Protein AF-A0A151SF16-F1 (afdb_monomer_lite)

Radius of gyration: 18.88 Å; chains: 1; bounding box: 50×26×35 Å

Foldseek 3Di:
DVVVCVVCVVVDDPDDAADDDDPPVDDDDDDDDPPDDDDDDDDDDDDPVVVVVVVVVVVVVVRRD

InterPro domains:
  IPR043502 DNA/RNA polymerase superfamily [SSF56672] (4-65)

Sequence (65 aa):
VQMLLKEFDDLFPLEVPSGFTPLGGIEHQIDLILGASLPNRPAYRTNLPETKEIESQVDNLLKKG

pLDDT: mean 86.05, std 10.97, range [59.25, 98.06]

Secondary structure (DSSP, 8-state):
-HHHHHHSTTTS-SSPPSS-----S--------TTPPPP-PPPPP--HHHHHHHHHHHHHHHHH-

Organism: Cajanus cajan (NCBI:txid3821)

Structure (mmCIF, N/CA/C/O backbone):
data_AF-A0A151SF16-F1
#
_entry.id   AF-A0A151SF16-F1
#
loop_
_atom_site.group_PDB
_atom_site.id
_atom_site.type_symbol
_atom_site.label_atom_id
_atom_site.label_alt_id
_atom_site.label_comp_id
_atom_site.label_asym_id
_atom_site.label_entity_id
_atom_site.label_seq_id
_atom_site.pdbx_PDB_ins_code
_atom_site.Cartn_x
_atom_site.Cartn_y
_atom_site.Cartn_z
_atom_site.occupancy
_atom_site.B_iso_or_equiv
_atom_site.auth_seq_id
_atom_site.auth_comp_id
_atom_site.auth_asym_id
_atom_site.auth_atom_id
_atom_site.pdbx_PDB_model_num
ATOM 1 N N . VAL A 1 1 ? -35.072 12.497 -0.964 1.00 67.75 1 VAL A N 1
ATOM 2 C CA . VAL A 1 1 ? -33.598 12.394 -0.819 1.00 67.75 1 VAL A CA 1
ATOM 3 C C . VAL A 1 1 ? -33.207 11.396 0.266 1.00 67.75 1 VAL A C 1
ATOM 5 O O . VAL A 1 1 ? -32.503 10.454 -0.046 1.00 67.75 1 VAL A O 1
ATOM 8 N N . GLN A 1 2 ? -33.706 11.521 1.501 1.00 79.31 2 GLN A N 1
ATOM 9 C CA . GLN A 1 2 ? -33.295 10.645 2.613 1.00 79.31 2 GLN A CA 1
ATOM 10 C C . GLN A 1 2 ? -33.668 9.158 2.438 1.00 79.31 2 GLN A C 1
ATOM 12 O O . GLN A 1 2 ? -32.892 8.292 2.819 1.00 79.31 2 GLN A O 1
ATOM 17 N N . MET A 1 3 ? -34.807 8.853 1.801 1.00 83.19 3 MET A N 1
ATOM 18 C CA . MET A 1 3 ? -35.151 7.475 1.408 1.00 83.19 3 MET A CA 1
ATOM 19 C C . MET A 1 3 ? -34.197 6.899 0.359 1.00 83.19 3 MET A C 1
ATOM 21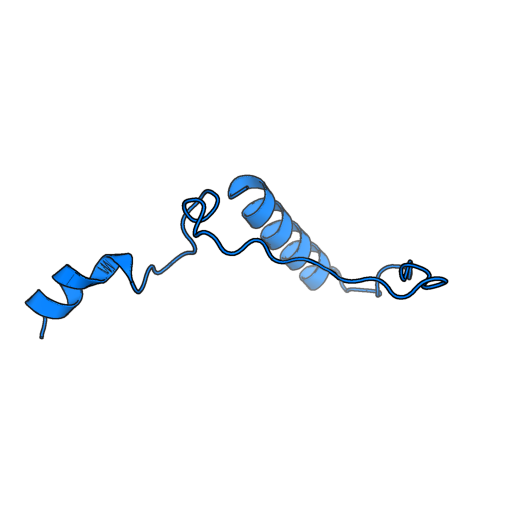 O O . MET A 1 3 ? -33.807 5.748 0.476 1.00 83.19 3 MET A O 1
ATOM 25 N N . LEU A 1 4 ? -33.803 7.715 -0.624 1.00 83.94 4 LEU A N 1
ATOM 26 C CA . LEU A 1 4 ? -32.918 7.302 -1.713 1.00 83.94 4 LEU A CA 1
ATOM 27 C C . LEU A 1 4 ? -31.521 6.962 -1.180 1.00 83.94 4 LEU A C 1
ATOM 29 O O . LEU A 1 4 ? -30.954 5.945 -1.537 1.00 83.94 4 LEU A O 1
ATOM 33 N N . LEU A 1 5 ? -30.988 7.782 -0.270 1.00 82.88 5 LEU A N 1
ATOM 34 C CA . LEU A 1 5 ? -29.695 7.507 0.366 1.00 82.88 5 LEU A CA 1
ATOM 35 C C . LEU A 1 5 ? -29.709 6.201 1.167 1.00 82.88 5 LEU A C 1
ATOM 37 O O . LEU A 1 5 ? -28.723 5.484 1.172 1.00 82.88 5 LEU A O 1
ATOM 41 N N . LYS A 1 6 ? -30.839 5.878 1.806 1.00 83.56 6 LYS A N 1
ATOM 42 C CA . LYS A 1 6 ? -31.001 4.632 2.562 1.00 83.56 6 LYS A CA 1
ATOM 43 C C . LYS A 1 6 ? -31.127 3.397 1.658 1.00 83.56 6 LYS A C 1
ATOM 45 O O . LYS A 1 6 ? -30.821 2.298 2.099 1.00 83.56 6 LYS A O 1
ATOM 50 N N . GLU A 1 7 ? -31.609 3.573 0.430 1.00 86.56 7 GLU A N 1
ATOM 51 C CA . GLU A 1 7 ? -31.759 2.508 -0.571 1.00 86.56 7 GLU A CA 1
ATOM 52 C C . GLU A 1 7 ? -30.422 2.108 -1.213 1.00 86.56 7 GLU A C 1
ATOM 54 O O . GLU A 1 7 ? -30.276 0.960 -1.612 1.00 86.56 7 GLU A O 1
ATOM 59 N N . PHE A 1 8 ? -29.450 3.025 -1.259 1.00 85.31 8 PHE A N 1
ATOM 60 C CA . PHE A 1 8 ? -28.126 2.829 -1.870 1.00 85.31 8 PHE A CA 1
ATOM 61 C C . PHE A 1 8 ? -26.972 2.949 -0.863 1.00 85.31 8 PHE A C 1
ATOM 63 O O . PHE A 1 8 ? -25.852 3.310 -1.231 1.00 85.31 8 PHE A O 1
ATOM 70 N N . ASP A 1 9 ? -27.245 2.700 0.418 1.00 82.31 9 ASP A N 1
ATOM 71 C CA . ASP A 1 9 ? -26.250 2.778 1.499 1.00 82.31 9 ASP A CA 1
ATOM 72 C C . ASP A 1 9 ? -25.089 1.784 1.277 1.00 82.31 9 ASP A C 1
ATOM 74 O O . ASP A 1 9 ? -23.944 2.039 1.642 1.00 82.31 9 ASP A O 1
ATOM 78 N N . ASP A 1 10 ? -25.369 0.680 0.582 1.00 79.38 10 ASP A N 1
ATOM 79 C CA . ASP A 1 10 ? -24.419 -0.353 0.171 1.00 79.38 10 ASP A CA 1
ATOM 80 C C . ASP A 1 10 ? -23.495 0.066 -0.988 1.00 79.38 10 ASP A C 1
ATOM 82 O O . ASP A 1 10 ? -22.400 -0.480 -1.119 1.00 79.38 10 ASP A O 1
ATOM 86 N N . LEU A 1 11 ? -23.896 1.041 -1.813 1.00 81.88 11 LEU A N 1
ATOM 87 C CA . LEU A 1 11 ? -23.071 1.562 -2.912 1.00 81.88 11 LEU A CA 1
ATOM 88 C C . LEU A 1 11 ? -22.006 2.562 -2.442 1.00 81.88 11 LEU A C 1
ATOM 90 O O . LEU A 1 11 ? -21.032 2.800 -3.158 1.00 81.88 11 LEU A O 1
ATOM 94 N N . PHE A 1 12 ? -22.180 3.149 -1.255 1.00 79.69 12 PHE A N 1
ATOM 95 C CA . PHE A 1 12 ? -21.275 4.154 -0.690 1.00 79.69 12 PHE A CA 1
ATOM 96 C C . PHE A 1 12 ? -20.845 3.795 0.738 1.00 79.69 12 PHE A C 1
ATOM 98 O O . PHE A 1 12 ? -21.047 4.591 1.661 1.00 79.69 12 PHE A O 1
ATOM 105 N N . PRO A 1 13 ? -20.244 2.613 0.953 1.00 79.44 13 PRO A N 1
ATOM 106 C CA . PRO A 1 13 ? -19.859 2.209 2.289 1.00 79.44 13 PRO A CA 1
ATOM 107 C C . PRO A 1 13 ? -18.742 3.125 2.812 1.00 79.44 13 PRO A C 1
ATOM 109 O O . PRO A 1 13 ? -17.795 3.464 2.101 1.00 79.44 13 PRO A O 1
ATOM 112 N N . LEU A 1 14 ? -18.852 3.521 4.083 1.00 81.62 14 LEU A N 1
ATOM 113 C CA . LEU A 1 14 ? -17.842 4.333 4.782 1.00 81.62 14 LEU A CA 1
ATOM 114 C C . LEU A 1 14 ? -16.483 3.626 4.875 1.00 81.62 14 LEU A C 1
ATOM 116 O O . LEU A 1 14 ? -15.444 4.280 4.936 1.00 81.62 14 LEU A O 1
ATOM 120 N N . GLU A 1 15 ? -16.495 2.294 4.874 1.00 81.81 15 GLU A N 1
ATOM 121 C CA . GLU A 1 15 ? -15.305 1.456 4.867 1.00 81.81 15 GLU A CA 1
ATOM 122 C C . GLU A 1 15 ? -15.408 0.388 3.781 1.00 81.81 15 GLU A C 1
ATOM 124 O O . GLU A 1 15 ? -16.487 -0.130 3.506 1.00 81.81 15 GLU A O 1
ATOM 129 N N . VAL A 1 16 ? -14.269 0.005 3.200 1.00 77.94 16 VAL A N 1
ATOM 130 C CA . VAL 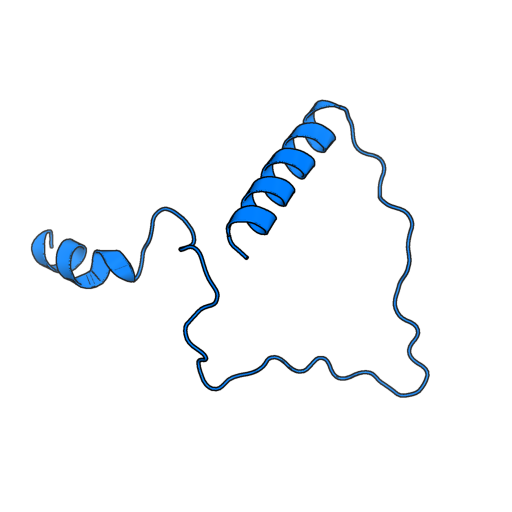A 1 16 ? -14.218 -1.127 2.264 1.00 77.94 16 VAL A CA 1
ATOM 131 C C . VAL A 1 16 ? -14.717 -2.389 2.984 1.00 77.94 16 VAL A C 1
ATOM 133 O O . VAL A 1 16 ? -14.122 -2.724 4.022 1.00 77.94 16 VAL A O 1
ATOM 136 N N . PRO A 1 17 ? -15.772 -3.063 2.478 1.00 77.81 17 PRO A N 1
ATOM 137 C CA . PRO A 1 17 ? -16.322 -4.265 3.094 1.00 77.81 17 PRO A CA 1
ATOM 138 C C . PRO A 1 17 ? -15.274 -5.380 3.148 1.00 77.81 17 PRO A C 1
ATOM 140 O O . PRO A 1 17 ? -14.387 -5.456 2.300 1.00 77.81 17 PRO A O 1
ATOM 143 N N . SER A 1 18 ? -15.347 -6.221 4.179 1.00 73.88 18 SER A N 1
ATOM 144 C CA . SER A 1 18 ? -14.449 -7.364 4.329 1.00 73.88 18 SER A CA 1
ATOM 145 C C . SER A 1 18 ? -14.811 -8.485 3.353 1.00 73.88 18 SER A C 1
ATOM 147 O O . SER A 1 18 ? -15.988 -8.772 3.126 1.00 73.88 18 SER A O 1
ATOM 149 N N . GLY A 1 19 ? -13.785 -9.151 2.823 1.00 70.62 19 GLY A N 1
ATOM 150 C CA . GLY A 1 19 ? -13.910 -10.192 1.812 1.00 70.62 19 GLY A CA 1
ATOM 151 C C . GLY A 1 19 ? -13.715 -9.680 0.387 1.00 70.62 19 GLY A C 1
ATOM 152 O O . GLY A 1 19 ? -13.875 -8.498 0.085 1.00 70.62 19 GLY A O 1
ATOM 153 N N . PHE A 1 20 ? -13.382 -10.607 -0.510 1.00 64.88 20 PHE A N 1
ATOM 154 C CA . PHE A 1 20 ? -13.389 -10.330 -1.938 1.00 64.88 20 PHE A CA 1
ATOM 155 C C . PHE A 1 20 ? -14.789 -9.898 -2.365 1.00 64.88 20 PHE A C 1
ATOM 157 O O . PHE A 1 20 ? -15.792 -10.454 -1.900 1.00 64.88 20 PHE A O 1
ATOM 164 N N . THR A 1 21 ? -14.862 -8.945 -3.297 1.00 64.88 21 THR A N 1
ATOM 165 C CA . THR A 1 21 ? -16.081 -8.770 -4.085 1.00 64.88 21 THR A CA 1
ATOM 166 C C . THR A 1 21 ? -16.542 -10.159 -4.546 1.00 64.88 21 THR A C 1
ATOM 168 O O . THR A 1 21 ? -15.690 -10.984 -4.905 1.00 64.88 21 THR A O 1
ATOM 171 N N . PRO A 1 22 ? -17.859 -10.465 -4.518 1.00 61.72 22 PRO A N 1
ATOM 172 C CA . PRO A 1 22 ? -18.369 -11.690 -5.134 1.00 61.72 22 PRO A CA 1
ATOM 173 C C . PRO A 1 22 ? -17.700 -11.815 -6.496 1.00 61.72 22 PRO A C 1
ATOM 175 O O . PRO A 1 22 ? -17.573 -10.763 -7.118 1.00 61.72 22 PRO A O 1
ATOM 178 N N . LEU A 1 23 ? -17.249 -13.014 -6.905 1.00 59.25 23 LEU A N 1
ATOM 179 C CA . LEU A 1 23 ? -16.585 -13.293 -8.192 1.00 59.25 23 LEU A CA 1
ATOM 180 C C . LEU A 1 23 ? -17.369 -12.656 -9.356 1.00 59.25 23 LEU A C 1
ATOM 182 O O . LEU A 1 23 ? -18.131 -13.310 -10.063 1.00 59.25 23 LEU A O 1
ATOM 186 N N . GLY A 1 24 ? -17.225 -11.348 -9.533 1.00 59.81 24 GLY A N 1
ATOM 187 C CA . GLY A 1 24 ? -17.641 -10.613 -10.696 1.00 59.81 24 GLY A CA 1
ATOM 188 C C . GLY A 1 24 ? -16.752 -11.174 -11.777 1.00 59.81 24 GLY A C 1
ATOM 189 O O . GLY A 1 24 ? -15.558 -11.340 -11.542 1.00 59.81 24 GLY A O 1
ATOM 190 N N . GLY A 1 25 ? -17.335 -11.560 -12.908 1.00 63.78 25 GLY A N 1
ATOM 191 C CA . GLY A 1 25 ? -16.687 -12.397 -13.923 1.00 63.78 25 GLY A CA 1
ATOM 192 C C . GLY A 1 25 ? -15.489 -11.772 -14.651 1.00 63.78 25 GLY A C 1
ATOM 193 O O . GLY A 1 25 ? -15.244 -12.118 -15.799 1.00 63.78 25 GLY A O 1
ATOM 194 N N . ILE A 1 26 ? -14.780 -10.832 -14.027 1.00 72.19 26 ILE A N 1
ATOM 195 C CA . ILE A 1 26 ? -13.613 -10.131 -14.535 1.00 72.19 26 ILE A CA 1
ATOM 196 C C . ILE A 1 26 ? -12.442 -10.424 -13.592 1.00 72.19 26 ILE A C 1
ATOM 198 O O . ILE A 1 26 ? -12.238 -9.757 -12.576 1.00 72.19 26 ILE A O 1
ATOM 202 N N . GLU A 1 27 ? -11.665 -11.439 -13.949 1.00 78.94 27 GLU A N 1
ATOM 203 C CA . GLU A 1 27 ? -10.345 -11.676 -13.376 1.00 78.94 27 GLU A CA 1
ATOM 204 C C . GLU A 1 27 ? -9.347 -10.705 -14.021 1.00 78.94 27 GLU A C 1
ATOM 206 O O . GLU A 1 27 ? -9.323 -10.540 -15.242 1.00 78.94 27 GLU A O 1
ATOM 211 N N . HIS A 1 28 ? -8.539 -10.025 -13.208 1.00 80.06 28 HIS A N 1
ATOM 212 C CA . HIS A 1 28 ? -7.504 -9.132 -13.723 1.00 80.06 28 HIS A CA 1
ATOM 213 C C . HIS A 1 28 ? -6.263 -9.960 -14.061 1.00 80.06 28 HIS A C 1
ATOM 215 O O . HIS A 1 28 ? -5.549 -10.408 -13.166 1.00 80.06 28 HIS A O 1
ATOM 221 N N . GLN A 1 29 ? -5.996 -10.153 -15.351 1.00 87.62 29 GLN A N 1
ATOM 222 C CA . GLN A 1 29 ? -4.780 -10.811 -15.818 1.00 87.62 29 GLN A CA 1
ATOM 223 C C . GLN A 1 29 ? -3.637 -9.794 -15.944 1.00 87.62 29 GLN A C 1
ATOM 225 O O . GLN A 1 29 ? -3.801 -8.726 -16.533 1.00 87.62 29 GLN A O 1
ATOM 230 N N . ILE A 1 30 ? -2.466 -10.133 -15.401 1.00 90.38 30 ILE A N 1
ATOM 231 C CA . ILE A 1 30 ? -1.232 -9.363 -15.600 1.00 90.38 30 ILE A CA 1
ATOM 232 C C . ILE A 1 30 ? -0.436 -10.039 -16.716 1.00 90.38 30 ILE A C 1
ATOM 234 O O . ILE A 1 30 ? 0.191 -11.076 -16.497 1.00 90.38 30 ILE A O 1
ATOM 238 N N . ASP A 1 31 ? -0.449 -9.445 -17.908 1.00 92.44 31 ASP A N 1
ATOM 239 C CA . ASP A 1 31 ? 0.334 -9.939 -19.039 1.00 92.44 31 ASP A CA 1
ATOM 240 C C . ASP A 1 31 ? 1.809 -9.560 -18.889 1.00 92.44 31 ASP A C 1
ATOM 242 O O . ASP A 1 31 ? 2.169 -8.388 -18.748 1.00 92.44 31 ASP A O 1
ATOM 246 N N . LEU A 1 32 ? 2.686 -10.561 -18.949 1.00 91.88 32 LEU A N 1
ATOM 247 C CA . LEU A 1 32 ? 4.132 -10.365 -18.942 1.00 91.88 32 LEU A CA 1
ATOM 248 C C . LEU A 1 32 ? 4.688 -10.560 -20.351 1.00 91.88 32 LEU A C 1
ATOM 250 O O . LEU A 1 32 ? 4.388 -11.543 -21.027 1.00 91.88 32 LEU A O 1
ATOM 254 N N . ILE A 1 33 ? 5.557 -9.646 -20.778 1.00 93.88 33 ILE A N 1
ATOM 255 C CA . ILE A 1 33 ? 6.348 -9.848 -21.993 1.00 93.88 33 ILE A CA 1
ATOM 256 C C . ILE A 1 33 ? 7.436 -10.899 -21.734 1.00 93.88 33 ILE A C 1
ATOM 258 O O . ILE A 1 33 ? 8.041 -10.941 -20.659 1.00 93.88 33 ILE A O 1
ATOM 262 N N . LEU A 1 34 ? 7.711 -11.750 -22.725 1.00 92.69 34 LEU A N 1
ATOM 263 C CA . LEU A 1 34 ? 8.779 -12.748 -22.628 1.00 92.69 34 LEU A CA 1
ATOM 264 C C . LEU A 1 34 ? 10.128 -12.058 -22.379 1.00 92.69 34 LEU A C 1
ATOM 266 O O . LEU A 1 34 ? 10.515 -11.149 -23.110 1.00 92.69 34 LEU A O 1
ATOM 270 N N . GLY A 1 35 ? 10.838 -12.495 -21.337 1.00 92.25 35 GLY A N 1
ATOM 271 C CA . GLY A 1 35 ? 12.101 -11.888 -20.903 1.00 92.25 35 GLY A CA 1
ATOM 272 C C . GLY A 1 35 ? 11.959 -10.735 -19.901 1.00 92.25 35 GLY A C 1
ATOM 273 O O . GLY A 1 35 ? 12.978 -10.194 -19.477 1.00 92.25 35 GLY A O 1
ATOM 274 N N . ALA A 1 36 ? 10.741 -10.368 -19.481 1.00 93.75 36 ALA A N 1
ATOM 275 C CA . ALA A 1 36 ? 10.553 -9.420 -18.385 1.00 93.75 36 ALA A CA 1
ATOM 276 C C . ALA A 1 36 ? 11.061 -9.993 -17.054 1.00 93.75 36 ALA A C 1
ATOM 278 O O . ALA A 1 36 ? 10.721 -11.110 -16.665 1.00 93.75 36 ALA A O 1
ATOM 279 N N . SER A 1 37 ? 11.827 -9.189 -16.320 1.00 91.94 37 SER A N 1
ATOM 280 C CA . SER A 1 37 ? 12.176 -9.456 -14.925 1.00 91.94 37 SER A CA 1
ATOM 281 C C . SER A 1 37 ? 11.234 -8.699 -13.995 1.00 91.94 37 SER A C 1
ATOM 283 O O . SER A 1 37 ? 11.046 -7.491 -14.167 1.00 91.94 37 SER A O 1
ATOM 285 N N . LEU A 1 38 ? 10.704 -9.369 -12.970 1.00 92.00 38 LEU A N 1
ATOM 286 C CA . LEU A 1 38 ? 9.942 -8.691 -11.922 1.00 92.00 38 LEU A CA 1
ATOM 287 C C . LEU A 1 38 ? 10.850 -7.712 -11.154 1.00 92.00 38 LEU A C 1
ATOM 289 O O . LEU A 1 38 ? 11.976 -8.077 -10.796 1.00 92.00 38 LEU A O 1
ATOM 293 N N . PRO A 1 39 ? 10.398 -6.475 -10.885 1.00 94.06 39 PRO A N 1
ATOM 294 C CA . PRO A 1 39 ? 11.187 -5.530 -10.113 1.00 94.06 39 PRO A CA 1
ATOM 295 C C . PRO A 1 39 ? 11.265 -5.980 -8.649 1.00 94.06 39 PRO A C 1
ATOM 297 O O . PRO A 1 39 ? 10.249 -6.083 -7.972 1.00 94.06 39 PRO A O 1
ATOM 300 N N . ASN A 1 40 ? 12.483 -6.185 -8.144 1.00 95.25 40 ASN A N 1
ATOM 301 C CA . ASN A 1 40 ? 12.748 -6.423 -6.725 1.00 95.25 40 ASN A CA 1
ATOM 302 C C . ASN A 1 40 ? 13.681 -5.332 -6.188 1.00 95.25 40 ASN A C 1
ATOM 304 O O . ASN A 1 40 ? 14.905 -5.473 -6.198 1.00 95.25 40 ASN A O 1
ATOM 308 N N . ARG A 1 41 ? 13.100 -4.195 -5.803 1.00 95.19 41 ARG A N 1
ATOM 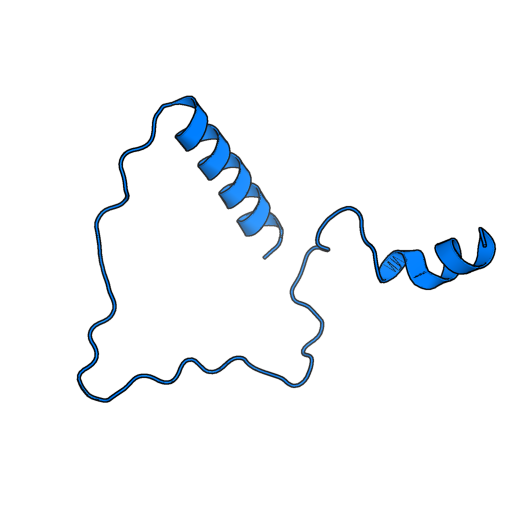309 C CA . ARG A 1 41 ? 13.844 -3.062 -5.243 1.00 95.19 41 ARG A CA 1
ATOM 310 C C . ARG A 1 41 ? 13.767 -3.104 -3.717 1.00 95.19 41 ARG A C 1
ATOM 312 O O . ARG A 1 41 ? 12.730 -3.504 -3.190 1.00 95.19 41 ARG A O 1
ATOM 319 N N . PRO A 1 42 ? 14.820 -2.670 -3.003 1.00 96.25 42 PRO A N 1
ATOM 320 C CA . PRO A 1 42 ? 14.727 -2.513 -1.560 1.00 96.25 42 PRO A CA 1
ATOM 321 C C . PRO A 1 42 ? 13.626 -1.506 -1.217 1.00 96.25 42 PRO A C 1
ATOM 323 O O . PRO A 1 42 ? 13.366 -0.573 -1.983 1.00 96.25 42 PRO A O 1
ATOM 326 N N . ALA A 1 43 ? 13.006 -1.684 -0.053 1.00 95.44 43 ALA A N 1
ATOM 327 C CA . ALA A 1 43 ? 12.036 -0.728 0.455 1.00 95.44 43 ALA A CA 1
ATOM 328 C C . ALA A 1 43 ? 12.665 0.669 0.583 1.00 95.44 43 ALA A C 1
ATOM 330 O O . ALA A 1 43 ? 13.845 0.819 0.923 1.00 95.44 43 ALA A O 1
ATOM 331 N N . TYR A 1 44 ? 11.865 1.700 0.314 1.00 95.25 44 TYR A N 1
ATOM 332 C CA . TYR A 1 44 ? 12.272 3.076 0.564 1.00 95.25 44 TYR A CA 1
ATOM 333 C C . TYR A 1 44 ? 12.438 3.317 2.067 1.00 95.25 44 TYR A C 1
ATOM 335 O O . TYR A 1 44 ? 11.786 2.681 2.893 1.00 95.25 44 TYR A O 1
ATOM 343 N N . ARG A 1 45 ? 13.329 4.246 2.423 1.00 96.62 45 ARG A N 1
ATOM 344 C CA . ARG A 1 45 ? 13.488 4.666 3.817 1.00 96.62 45 ARG A CA 1
ATOM 345 C C . ARG A 1 45 ? 12.284 5.502 4.238 1.00 96.62 45 ARG A C 1
ATOM 347 O O . ARG A 1 45 ? 11.950 6.462 3.551 1.00 96.62 45 ARG A O 1
ATOM 354 N N . THR A 1 46 ? 11.722 5.166 5.388 1.00 97.12 46 THR A N 1
ATOM 355 C CA . THR A 1 46 ? 10.622 5.874 6.051 1.00 97.12 46 THR A CA 1
ATOM 356 C C . THR A 1 46 ? 11.064 6.347 7.433 1.00 97.12 46 THR A C 1
ATOM 358 O O . THR A 1 46 ? 12.034 5.838 8.007 1.00 97.12 46 THR A O 1
ATOM 361 N N . ASN A 1 47 ? 10.379 7.349 7.976 1.00 97.94 47 ASN A N 1
ATOM 362 C CA . ASN A 1 47 ? 10.553 7.758 9.369 1.00 97.94 47 ASN A CA 1
ATOM 363 C C . ASN A 1 47 ? 9.672 6.910 10.316 1.00 97.94 47 ASN A C 1
ATOM 365 O O . ASN A 1 47 ? 8.840 6.115 9.886 1.00 97.94 47 ASN A O 1
ATOM 369 N N . LEU A 1 48 ? 9.857 7.069 11.631 1.00 98.06 48 LEU A N 1
ATOM 370 C CA . LEU A 1 48 ? 9.111 6.296 12.630 1.00 98.06 48 LEU A CA 1
ATOM 371 C C . LEU A 1 48 ? 7.574 6.442 12.540 1.00 98.06 48 LEU A C 1
ATOM 373 O O . LEU A 1 48 ? 6.905 5.413 12.642 1.00 98.06 48 LEU A O 1
ATOM 377 N N . PRO A 1 49 ? 6.982 7.649 12.399 1.00 98.06 49 PRO A N 1
ATOM 378 C CA . PRO A 1 49 ? 5.528 7.758 12.279 1.00 98.06 49 PRO A CA 1
ATOM 379 C C . PRO A 1 49 ? 4.993 7.136 10.983 1.00 98.06 49 PRO A C 1
ATOM 381 O O . PRO A 1 49 ? 3.971 6.461 11.034 1.00 98.06 49 PRO A O 1
ATOM 384 N N . GLU A 1 50 ? 5.697 7.284 9.859 1.00 98.00 50 GLU A N 1
ATOM 385 C CA . GLU A 1 50 ? 5.314 6.657 8.587 1.00 98.00 50 GLU A CA 1
ATOM 386 C C . GLU A 1 50 ? 5.328 5.134 8.673 1.00 98.00 50 GLU A C 1
ATOM 388 O O . GLU A 1 50 ? 4.371 4.496 8.248 1.00 98.00 50 GLU A O 1
ATOM 393 N N . THR A 1 51 ? 6.375 4.538 9.254 1.00 97.44 51 THR A N 1
ATOM 394 C CA . THR A 1 51 ? 6.449 3.078 9.405 1.00 97.44 51 THR A CA 1
ATOM 395 C C . THR A 1 51 ? 5.268 2.539 10.209 1.00 97.44 51 THR A C 1
ATOM 397 O O . THR A 1 51 ? 4.655 1.562 9.794 1.00 97.44 51 THR A O 1
ATOM 400 N N . LYS A 1 52 ? 4.895 3.203 11.312 1.00 98.00 52 LYS A N 1
ATOM 401 C CA . LYS A 1 52 ? 3.744 2.795 12.135 1.00 98.00 52 LYS A CA 1
ATOM 402 C C . LYS A 1 52 ? 2.418 2.886 11.383 1.00 98.00 52 LYS A C 1
ATOM 404 O O . LYS A 1 52 ? 1.559 2.026 11.548 1.00 98.00 52 LYS A O 1
ATOM 409 N N . GLU A 1 53 ? 2.248 3.932 10.580 1.00 98.06 53 GLU A N 1
ATOM 410 C CA . GLU A 1 53 ? 1.049 4.103 9.760 1.00 98.06 53 GLU A CA 1
ATOM 411 C C . GLU A 1 53 ? 0.959 3.017 8.680 1.00 98.06 53 GLU A C 1
ATOM 413 O O . GLU A 1 53 ? -0.089 2.398 8.512 1.00 98.06 53 GLU A O 1
ATOM 418 N N . ILE A 1 54 ? 2.075 2.721 8.006 1.00 97.62 54 ILE A N 1
ATOM 419 C CA . ILE A 1 54 ? 2.154 1.647 7.009 1.00 97.62 54 ILE A CA 1
ATOM 420 C C . ILE A 1 54 ? 1.832 0.292 7.650 1.00 97.62 54 ILE A C 1
ATOM 422 O O . ILE A 1 54 ? 1.019 -0.451 7.106 1.00 97.62 54 ILE A O 1
ATOM 426 N N . GLU A 1 55 ? 2.416 -0.023 8.809 1.00 97.50 55 GLU A N 1
ATOM 427 C CA . GLU A 1 55 ? 2.133 -1.259 9.555 1.00 97.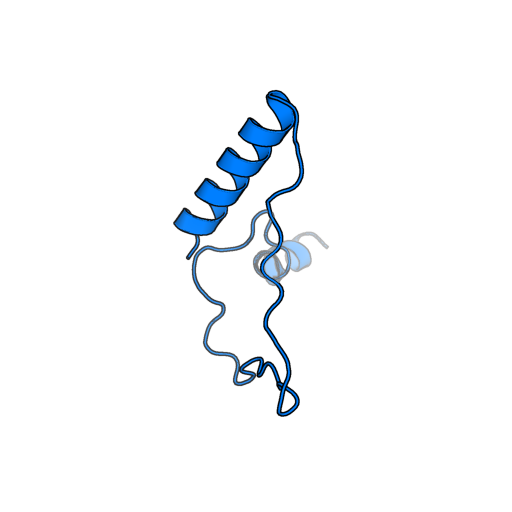50 55 GLU A CA 1
ATOM 428 C C . GLU A 1 55 ? 0.642 -1.381 9.908 1.00 97.50 55 GLU A C 1
ATOM 430 O O . GLU A 1 55 ? 0.026 -2.410 9.638 1.00 97.50 55 GLU A O 1
ATOM 435 N N . SER A 1 56 ? 0.033 -0.308 10.424 1.00 97.31 56 SER A N 1
ATOM 436 C CA . SER A 1 56 ? -1.398 -0.264 10.755 1.00 97.31 56 SER A CA 1
ATOM 437 C C . SER A 1 56 ? -2.292 -0.517 9.535 1.00 97.31 56 SER A C 1
ATOM 439 O O . SER A 1 56 ? -3.253 -1.291 9.604 1.00 97.31 56 SER A O 1
ATOM 441 N N . GLN A 1 57 ? -1.971 0.104 8.396 1.00 95.12 57 GLN A N 1
ATOM 442 C CA . GLN A 1 57 ? -2.721 -0.086 7.155 1.00 95.12 57 GLN A CA 1
ATOM 443 C C . GLN A 1 57 ? -2.558 -1.504 6.601 1.00 95.12 57 GLN A C 1
ATOM 445 O O . GLN A 1 57 ? -3.550 -2.117 6.211 1.00 95.12 57 GLN A O 1
ATOM 450 N N . VAL A 1 58 ? -1.340 -2.052 6.607 1.00 95.00 58 VAL A N 1
ATOM 451 C CA . VAL A 1 58 ? -1.076 -3.432 6.172 1.00 95.00 58 VAL A CA 1
ATOM 452 C C . VAL A 1 58 ? -1.844 -4.426 7.043 1.00 95.00 58 VAL A C 1
ATOM 454 O O . VAL A 1 58 ? -2.519 -5.302 6.506 1.00 95.00 58 VAL A O 1
ATOM 457 N N . ASP A 1 59 ? -1.834 -4.25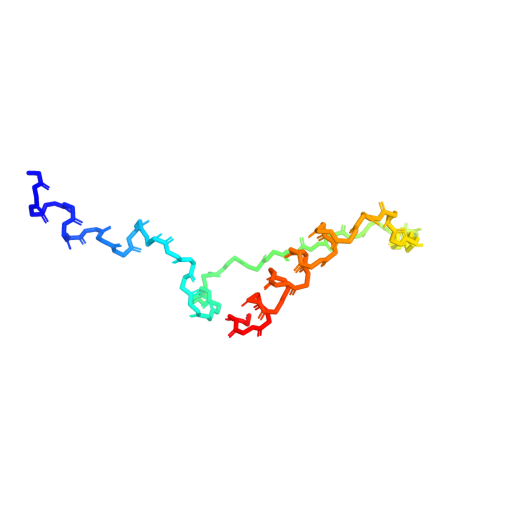7 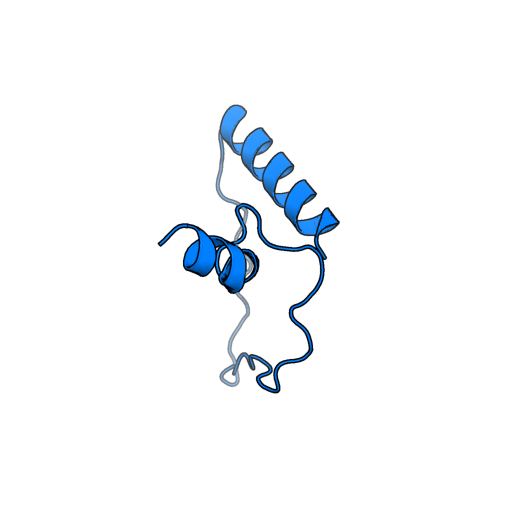8.365 1.00 95.81 59 ASP A N 1
ATOM 458 C CA . ASP A 1 59 ? -2.603 -5.101 9.286 1.00 95.81 59 ASP A CA 1
ATOM 459 C C . ASP A 1 59 ? -4.116 -5.005 9.048 1.00 95.81 59 ASP A C 1
ATOM 461 O O . ASP A 1 59 ? -4.833 -5.999 9.187 1.00 95.81 59 ASP A O 1
ATOM 465 N N . ASN A 1 60 ? -4.630 -3.819 8.705 1.00 92.25 60 ASN A N 1
ATOM 466 C CA . ASN A 1 60 ? -6.036 -3.640 8.341 1.00 92.25 60 ASN A CA 1
ATOM 467 C C . ASN A 1 60 ? -6.380 -4.422 7.064 1.00 92.25 60 ASN A C 1
ATOM 469 O O . ASN A 1 60 ? -7.361 -5.164 7.049 1.00 92.25 60 ASN A O 1
ATOM 473 N N . LEU A 1 61 ? -5.539 -4.315 6.031 1.00 90.44 61 LEU A N 1
ATOM 474 C CA . LEU A 1 61 ? -5.716 -5.033 4.768 1.00 90.44 61 LEU A CA 1
ATOM 475 C C . LEU A 1 61 ? -5.664 -6.552 4.972 1.00 90.44 61 LEU A C 1
ATOM 477 O O . LEU A 1 61 ? -6.563 -7.256 4.526 1.00 90.44 61 LEU A O 1
ATOM 481 N N . LEU A 1 62 ? -4.690 -7.056 5.735 1.00 90.69 62 LEU A N 1
ATOM 482 C CA . LEU A 1 62 ? -4.570 -8.488 6.036 1.00 90.69 62 LEU A CA 1
ATOM 483 C C . LEU A 1 62 ? -5.793 -9.050 6.776 1.00 90.69 62 LEU A C 1
ATOM 485 O O . LEU A 1 62 ? -6.143 -10.212 6.586 1.00 90.69 62 LEU A O 1
ATOM 489 N N . LYS A 1 63 ? -6.460 -8.241 7.609 1.00 90.19 63 LYS A N 1
ATOM 490 C CA . LYS A 1 63 ? -7.712 -8.632 8.281 1.00 90.19 63 LYS A CA 1
ATOM 491 C C . LYS A 1 63 ? -8.910 -8.672 7.332 1.00 90.19 63 LYS A C 1
ATOM 493 O O . LYS A 1 63 ? -9.868 -9.386 7.620 1.00 90.19 63 LYS A O 1
ATOM 498 N N . LYS A 1 64 ? -8.886 -7.885 6.252 1.00 84.62 64 LYS A N 1
ATOM 499 C CA . LYS A 1 64 ? -9.972 -7.806 5.263 1.00 84.62 64 LYS A CA 1
ATOM 500 C C . LYS A 1 64 ? -9.904 -8.913 4.210 1.00 84.62 64 LYS A C 1
ATOM 502 O O . LYS A 1 64 ? -10.966 -9.272 3.699 1.00 84.62 64 LYS A O 1
ATOM 507 N N . GLY A 1 65 ? -8.718 -9.488 3.993 1.00 72.56 65 GLY A N 1
ATOM 508 C CA . GLY A 1 65 ? -8.479 -10.587 3.052 1.00 72.56 65 GLY A CA 1
ATOM 509 C C . GLY A 1 65 ? -8.432 -10.096 1.620 1.00 72.56 65 GLY A C 1
ATOM 510 O O . GLY A 1 65 ? -9.050 -10.781 0.783 1.00 72.56 65 GLY A O 1
#